Protein AF-Q8HH88-F1 (afdb_monomer_lite)

Secondary structure (DSSP, 8-state):
---SHHHHHHHHHHHHHHHHHHHHHHHHHHHHHHHHH-----S-----HHHHHHHHHHHHHHHHHHHHHHHHHHHHHH-----SEEEEEEEETTEEEEEE--SSSEEEEETTEEEEEEEEEEPBPSSSSSTTT-BSSPPP--TTS-EEEEEEESS--

pLDDT: mean 86.16, std 13.03, range [42.09, 97.81]

Foldseek 3Di:
DDQDPLVVLVVVLVVVVVVVVVVVVVVVVVVVVCVVPDPDDDPDDDDDVPVVVVVVVVVVVVVVVSVVSVVVSVVVVVPDDDFPFEKEWEDDVQWIKIKGQDPDDDWDDDPPDTGDIDIDIWHDDCPDPPHRPDTPDDDDDDPPGGYHYHYDYDPDD

Sequence (157 aa):
DSCSFTMMELSLFHDYMLSILMGIVVMITYILSYIIFNKNFYKNLSESTKIEIIWSVVPVFILIMLVMPSMKVLYLMEDIKTPSLNFKIVAHQWYWSYIVPFFKSYFYKTNSKEYFFHEFDSIMENEKMPRLLNCDKSLIIPYKTNSRLLLFSTDVI

Organism: Sarcoptes scabiei (NCBI:txid52283)

InterPro domains:
  IPR002429 Cytochrome c oxidase subunit II-like C-terminal [PF00116] (87-157)
  IPR002429 Cytochrome c oxidase subunit II-like C-terminal [PS50857] (82-157)
  IPR008972 Cupredoxin [G3DSA:2.60.40.420] (81-157)
  IPR008972 Cupredoxin [SSF49503] (83-157)
  IPR011759 Cytochrome C oxidase subunit II, transmembrane domain [PF02790] (1-73)
  IPR011759 Cytochrome C oxidase subunit II, transmembrane domain [PS50999] (1-81)
  IPR036257 Cytochrome C oxidase subunit II, transmembrane domain superfamily [G3DSA:1.10.287.90] (1-80)
  IPR036257 Cytochrome C oxidase subunit II, transmembrane domain superfamily [SSF81464] (1-80)
  IPR045187 Cytochrome c/quinol oxidase subunit II [PTHR22888] (6-157)

Structure (mmCIF, N/CA/C/O backbone):
data_AF-Q8HH88-F1
#
_entry.id   AF-Q8HH88-F1
#
loop_
_atom_site.group_PDB
_atom_site.id
_atom_site.type_symbol
_atom_site.label_atom_id
_atom_site.label_alt_id
_atom_site.label_comp_id
_atom_site.label_asym_id
_atom_site.label_entity_id
_atom_site.label_seq_id
_atom_site.pdbx_PDB_ins_code
_atom_site.Cartn_x
_atom_site.Cartn_y
_atom_site.Cartn_z
_atom_site.occupancy
_atom_site.B_iso_or_equiv
_atom_site.auth_seq_id
_atom_site.auth_comp_id
_atom_site.auth_asym_id
_atom_site.auth_atom_id
_atom_site.pdbx_PDB_model_num
ATOM 1 N N . ASP A 1 1 ? -0.478 -13.628 -4.327 1.00 83.56 1 ASP A N 1
ATOM 2 C CA . ASP A 1 1 ? 0.952 -13.693 -3.966 1.00 83.56 1 ASP A CA 1
ATOM 3 C C . ASP A 1 1 ? 1.670 -12.411 -4.326 1.00 83.56 1 ASP A C 1
ATOM 5 O O . ASP A 1 1 ? 1.351 -11.789 -5.334 1.00 83.56 1 ASP A O 1
ATOM 9 N N . SER A 1 2 ? 2.611 -11.991 -3.484 1.00 89.00 2 SER A N 1
ATOM 10 C CA . SER A 1 2 ? 3.428 -10.801 -3.718 1.00 89.00 2 SER A CA 1
ATOM 11 C C . SER A 1 2 ? 4.555 -11.103 -4.710 1.00 89.00 2 SER A C 1
ATOM 13 O O . SER A 1 2 ? 5.410 -11.943 -4.437 1.00 89.00 2 SER A O 1
ATOM 15 N N . CYS A 1 3 ? 4.600 -10.385 -5.835 1.00 89.75 3 CYS A N 1
ATOM 16 C CA . CYS A 1 3 ? 5.669 -10.518 -6.839 1.00 89.75 3 CYS A CA 1
ATOM 17 C C . CYS A 1 3 ? 6.810 -9.494 -6.677 1.00 89.75 3 CYS A C 1
ATOM 19 O O . CYS A 1 3 ? 7.806 -9.568 -7.395 1.00 89.75 3 CYS A O 1
ATOM 21 N N . SER A 1 4 ? 6.690 -8.544 -5.745 1.00 90.69 4 SER A N 1
ATOM 22 C CA . SER A 1 4 ? 7.710 -7.537 -5.434 1.00 90.69 4 SER A CA 1
ATOM 23 C C . SER A 1 4 ? 7.898 -7.390 -3.922 1.00 90.69 4 SER A C 1
ATOM 25 O O . SER A 1 4 ? 6.994 -7.684 -3.140 1.00 90.69 4 SER A O 1
ATOM 27 N N . PHE A 1 5 ? 9.073 -6.903 -3.508 1.00 90.31 5 PHE A N 1
ATOM 28 C CA . PHE A 1 5 ? 9.377 -6.643 -2.096 1.00 90.31 5 PHE A CA 1
ATOM 29 C C . PHE A 1 5 ? 8.417 -5.614 -1.476 1.00 90.31 5 PHE A C 1
ATOM 31 O O . PHE A 1 5 ? 7.918 -5.816 -0.375 1.00 90.31 5 PHE A O 1
ATOM 38 N N . THR A 1 6 ? 8.099 -4.543 -2.206 1.00 91.69 6 THR A N 1
ATOM 39 C CA . THR A 1 6 ? 7.154 -3.516 -1.744 1.00 91.69 6 THR A CA 1
ATOM 40 C C . THR A 1 6 ? 5.740 -4.069 -1.572 1.00 91.69 6 THR A C 1
ATOM 42 O O . THR A 1 6 ? 5.075 -3.731 -0.599 1.00 91.69 6 THR A O 1
ATOM 45 N N . MET A 1 7 ? 5.292 -4.968 -2.460 1.00 93.75 7 MET A N 1
ATOM 46 C CA . MET A 1 7 ? 3.994 -5.637 -2.322 1.00 93.75 7 MET A CA 1
ATOM 47 C C . MET A 1 7 ? 3.958 -6.576 -1.110 1.00 93.75 7 MET A C 1
ATOM 49 O O . MET A 1 7 ? 2.926 -6.698 -0.456 1.00 93.75 7 MET A O 1
ATOM 53 N N . MET A 1 8 ? 5.080 -7.223 -0.787 1.00 94.06 8 MET A N 1
ATOM 54 C CA . MET A 1 8 ? 5.186 -8.056 0.411 1.00 94.06 8 MET A CA 1
ATOM 55 C C . MET A 1 8 ? 5.016 -7.213 1.686 1.00 94.06 8 MET A C 1
ATOM 57 O O . MET A 1 8 ? 4.149 -7.526 2.499 1.00 94.06 8 MET A O 1
ATOM 61 N N . GLU A 1 9 ? 5.758 -6.109 1.837 1.00 94.25 9 GLU A N 1
ATOM 62 C CA . GLU A 1 9 ? 5.604 -5.209 2.997 1.00 94.25 9 GLU A CA 1
ATOM 63 C C . GLU A 1 9 ? 4.192 -4.603 3.072 1.00 94.25 9 GLU A C 1
ATOM 65 O O . GLU A 1 9 ? 3.627 -4.500 4.160 1.00 94.25 9 GLU A O 1
ATOM 70 N N . LEU A 1 10 ? 3.582 -4.273 1.927 1.00 95.06 10 LEU A N 1
ATOM 71 C CA . LEU A 1 10 ? 2.181 -3.846 1.857 1.00 95.06 10 LEU A CA 1
ATOM 72 C C . LEU A 1 10 ? 1.209 -4.904 2.379 1.00 95.06 10 LEU A C 1
ATOM 74 O O . LEU A 1 10 ? 0.305 -4.564 3.135 1.00 95.06 10 LEU A O 1
ATOM 78 N N . SER A 1 11 ? 1.372 -6.167 1.974 1.00 95.62 11 SER A N 1
ATOM 79 C CA . SER A 1 11 ? 0.496 -7.251 2.435 1.00 95.62 11 SER A CA 1
ATOM 80 C C . SER A 1 11 ? 0.617 -7.481 3.943 1.00 95.62 11 SER A C 1
ATOM 82 O O . SER A 1 11 ? -0.395 -7.595 4.625 1.00 95.62 11 SER A O 1
ATOM 84 N N . LEU A 1 12 ? 1.836 -7.417 4.490 1.00 95.06 12 LEU A N 1
ATOM 85 C CA . LEU A 1 12 ? 2.065 -7.512 5.934 1.00 95.06 12 LEU A CA 1
ATOM 86 C C . LEU A 1 12 ? 1.444 -6.332 6.690 1.00 95.06 12 LEU A C 1
ATOM 88 O O . LEU A 1 12 ? 0.834 -6.517 7.743 1.00 95.06 12 LEU A O 1
ATOM 92 N N . PHE A 1 13 ? 1.571 -5.117 6.151 1.00 96.00 13 PHE A N 1
ATOM 93 C CA . PHE A 1 13 ? 0.924 -3.936 6.715 1.00 96.00 13 PHE A CA 1
ATOM 94 C C . PHE A 1 13 ? -0.602 -4.052 6.672 1.00 96.00 13 PHE A C 1
ATOM 96 O O . PHE A 1 13 ? -1.263 -3.754 7.665 1.00 96.00 13 PHE A O 1
ATOM 103 N N . HIS A 1 14 ? -1.163 -4.527 5.560 1.00 95.88 14 HIS A N 1
ATOM 104 C CA . HIS A 1 14 ? -2.594 -4.775 5.432 1.00 95.88 14 HIS A CA 1
ATOM 105 C C . HIS A 1 14 ? -3.092 -5.755 6.502 1.00 95.88 14 HIS A C 1
ATOM 107 O O . HIS A 1 14 ? -4.057 -5.450 7.201 1.00 95.88 14 HIS A O 1
ATOM 113 N N . ASP A 1 15 ? -2.413 -6.887 6.686 1.00 96.38 15 ASP A N 1
ATOM 114 C CA . ASP A 1 15 ? -2.813 -7.892 7.675 1.00 96.38 15 ASP A CA 1
ATOM 115 C C . ASP A 1 15 ? -2.711 -7.351 9.110 1.00 96.38 15 ASP A C 1
ATOM 117 O O . ASP A 1 15 ? -3.598 -7.589 9.936 1.00 96.38 15 ASP A O 1
ATOM 121 N N . TYR A 1 16 ? -1.687 -6.540 9.398 1.00 96.06 16 TYR A N 1
ATOM 122 C CA . TYR A 1 16 ? -1.564 -5.822 10.667 1.00 96.06 16 TYR A CA 1
ATOM 123 C C . TYR A 1 16 ? -2.748 -4.870 10.907 1.00 96.06 16 TYR A C 1
ATOM 125 O O . TYR A 1 16 ? -3.406 -4.956 11.948 1.00 96.06 16 TYR A O 1
ATOM 133 N N . MET A 1 17 ? -3.073 -4.012 9.935 1.00 96.88 17 MET A N 1
ATOM 134 C CA . MET A 1 17 ? -4.218 -3.095 10.006 1.00 96.88 17 MET A CA 1
ATOM 135 C C . MET A 1 17 ? -5.535 -3.852 10.207 1.00 96.88 17 MET A C 1
ATOM 137 O O . MET A 1 17 ? -6.350 -3.475 11.052 1.00 96.88 17 MET A O 1
ATOM 141 N N . LEU A 1 18 ? -5.729 -4.941 9.458 1.00 97.19 18 LEU A N 1
ATOM 142 C CA . LEU A 1 18 ? -6.926 -5.770 9.531 1.00 97.19 18 LEU A CA 1
ATOM 143 C C . LEU A 1 18 ? -7.074 -6.416 10.912 1.00 97.19 18 LEU A C 1
ATOM 145 O O . LEU A 1 18 ? -8.178 -6.440 11.450 1.00 97.19 18 LEU A O 1
ATOM 149 N N . SER A 1 19 ? -5.981 -6.887 11.520 1.00 96.31 19 SER A N 1
ATOM 150 C CA . SER A 1 19 ? -6.015 -7.476 12.865 1.00 96.31 19 SER A CA 1
ATOM 151 C C . SER A 1 19 ? -6.513 -6.486 13.928 1.00 96.31 19 SER A C 1
ATOM 153 O O . SER A 1 19 ? -7.346 -6.836 14.767 1.00 96.31 19 SER A O 1
ATOM 155 N N . ILE A 1 20 ? -6.081 -5.223 13.845 1.00 96.38 20 ILE A N 1
ATOM 156 C CA . ILE A 1 20 ? -6.497 -4.154 14.760 1.00 96.38 20 ILE A CA 1
ATOM 157 C C . ILE A 1 20 ? -7.954 -3.772 14.508 1.00 96.38 20 ILE A C 1
ATOM 159 O O . ILE A 1 20 ? -8.735 -3.678 15.456 1.00 96.38 20 ILE A O 1
ATOM 163 N N . LEU A 1 21 ? -8.345 -3.609 13.239 1.00 96.50 21 LEU A N 1
ATOM 164 C CA . LEU A 1 21 ? -9.732 -3.328 12.860 1.00 96.50 21 LEU A CA 1
ATOM 165 C C . LEU A 1 21 ? -10.681 -4.424 13.347 1.00 96.50 21 LEU A C 1
ATOM 167 O O . LEU A 1 21 ? -11.713 -4.115 13.942 1.00 96.50 21 LEU A O 1
ATOM 171 N N . MET A 1 22 ? -10.317 -5.695 13.171 1.00 97.50 22 MET A N 1
ATOM 172 C CA . MET A 1 22 ? -11.105 -6.816 13.683 1.00 97.50 22 MET A CA 1
ATOM 173 C C . MET A 1 22 ? -11.226 -6.771 15.208 1.00 97.50 22 MET A C 1
ATOM 175 O O . MET A 1 22 ? -12.320 -6.983 15.726 1.00 97.50 22 MET A O 1
ATOM 179 N N . GLY A 1 23 ? -10.160 -6.418 15.933 1.00 95.75 23 GLY A N 1
ATOM 180 C CA . GLY A 1 23 ? -10.219 -6.213 17.384 1.00 95.75 23 GLY A CA 1
ATOM 181 C C . GLY A 1 23 ? -11.228 -5.135 17.799 1.00 95.75 23 GLY A C 1
ATOM 182 O O . GLY A 1 23 ? -12.032 -5.357 18.707 1.00 95.75 23 GLY A O 1
ATOM 183 N N . ILE A 1 24 ? -11.247 -3.998 17.095 1.00 96.50 24 ILE A N 1
ATOM 184 C CA . ILE A 1 24 ? -12.202 -2.905 17.344 1.00 96.50 24 ILE A CA 1
ATOM 185 C C . ILE A 1 24 ? -13.638 -3.360 17.050 1.00 96.50 24 ILE A C 1
ATOM 187 O O . ILE A 1 24 ? -14.533 -3.139 17.865 1.00 96.50 24 ILE A O 1
ATOM 191 N N . VAL A 1 25 ? -13.868 -4.032 15.919 1.00 97.50 25 VAL A N 1
ATOM 192 C CA . VAL A 1 25 ? -15.198 -4.542 15.545 1.00 97.50 25 VAL A CA 1
ATOM 193 C C . VAL A 1 25 ? -15.704 -5.554 16.576 1.00 97.50 25 VAL A C 1
ATOM 195 O O . VAL A 1 25 ? -16.854 -5.462 17.010 1.00 97.50 25 VAL A O 1
ATOM 198 N N . VAL A 1 26 ? -14.858 -6.478 17.037 1.00 97.81 26 VAL A N 1
ATOM 199 C CA . VAL A 1 26 ? -15.220 -7.444 18.089 1.00 97.81 26 VAL A CA 1
ATOM 200 C C . VAL A 1 26 ? -15.551 -6.734 19.408 1.00 97.81 26 VAL A C 1
ATOM 202 O O . VAL A 1 26 ? -16.545 -7.069 20.048 1.00 97.81 26 VAL A O 1
ATOM 205 N N . MET A 1 27 ? -14.791 -5.707 19.801 1.00 95.81 27 MET A N 1
ATOM 206 C CA . MET A 1 27 ? -15.078 -4.926 21.012 1.00 95.81 27 MET A CA 1
ATOM 207 C C . MET A 1 27 ? -16.436 -4.211 20.927 1.00 95.81 27 MET A C 1
ATOM 209 O O . MET A 1 27 ? -17.238 -4.288 21.858 1.00 95.81 27 MET A O 1
ATOM 213 N N . ILE A 1 28 ? -16.712 -3.532 19.809 1.00 97.19 28 ILE A N 1
ATOM 214 C CA . ILE A 1 28 ? -17.966 -2.793 19.606 1.00 97.19 28 ILE A CA 1
ATOM 215 C C . ILE A 1 28 ? -19.153 -3.755 19.571 1.00 97.19 28 ILE A C 1
ATOM 217 O O . ILE A 1 28 ? -20.153 -3.528 20.251 1.00 97.19 28 ILE A O 1
ATOM 221 N N . THR A 1 29 ? -19.042 -4.849 18.815 1.00 96.81 29 THR A N 1
ATOM 222 C CA . THR A 1 29 ? -20.104 -5.864 18.739 1.00 96.81 29 THR A CA 1
ATOM 223 C C . THR A 1 29 ? -20.372 -6.500 20.101 1.00 96.81 29 THR A C 1
ATOM 225 O O . THR A 1 29 ? -21.535 -6.677 20.464 1.00 96.81 29 THR A O 1
ATOM 228 N N . TYR A 1 30 ? -19.334 -6.748 20.907 1.00 96.50 30 TYR A N 1
ATOM 229 C CA . TYR A 1 30 ? -19.489 -7.212 22.282 1.00 96.50 30 TYR A CA 1
ATOM 230 C C . TYR A 1 30 ? -20.263 -6.205 23.147 1.00 96.50 30 TYR A C 1
ATOM 232 O O . TYR A 1 30 ? -21.261 -6.586 23.760 1.00 96.50 30 TYR A O 1
ATOM 240 N N . ILE A 1 31 ? -19.884 -4.920 23.149 1.00 94.56 31 ILE A N 1
ATOM 241 C CA . ILE A 1 31 ? -20.571 -3.877 23.936 1.00 94.56 31 ILE A CA 1
ATOM 242 C C . ILE A 1 31 ? -22.038 -3.741 23.514 1.00 94.56 31 ILE A C 1
ATOM 244 O O . ILE A 1 31 ? -22.922 -3.698 24.369 1.00 94.56 31 ILE A O 1
ATOM 248 N N . LEU A 1 32 ? -22.313 -3.716 22.208 1.00 94.69 32 LEU A N 1
ATOM 249 C CA . LEU A 1 32 ? -23.679 -3.633 21.691 1.00 94.69 32 LEU A CA 1
ATOM 250 C C . LEU A 1 32 ? -24.507 -4.856 22.093 1.00 94.69 32 LEU A C 1
ATOM 252 O O . LEU A 1 32 ? -25.634 -4.698 22.561 1.00 94.69 32 LEU A O 1
ATOM 256 N N . SER A 1 33 ? -23.945 -6.064 21.979 1.00 94.69 33 SER A N 1
ATOM 257 C CA . SER A 1 33 ? -24.634 -7.284 22.411 1.00 94.69 33 SER A CA 1
ATOM 258 C C . SER A 1 33 ? -24.941 -7.251 23.911 1.00 94.69 33 SER A C 1
ATOM 260 O O . SER A 1 33 ? -26.062 -7.555 24.316 1.00 94.69 33 SER A O 1
ATOM 262 N N . TYR A 1 34 ? -23.996 -6.783 24.732 1.00 93.50 34 TYR A N 1
ATOM 263 C CA . TYR A 1 34 ? -24.183 -6.639 26.170 1.00 93.50 34 TYR A CA 1
ATOM 264 C C . TYR A 1 34 ? -25.323 -5.671 26.501 1.00 93.50 34 TYR A C 1
ATOM 266 O O . TYR A 1 34 ? -26.171 -6.004 27.323 1.00 93.50 34 TYR A O 1
ATOM 274 N N . ILE A 1 35 ? -25.397 -4.511 25.837 1.00 90.69 35 ILE A N 1
ATOM 275 C CA . ILE A 1 35 ? -26.479 -3.536 26.055 1.00 90.69 35 ILE A CA 1
ATOM 276 C C . ILE A 1 35 ? -27.846 -4.130 25.683 1.00 90.69 35 ILE A C 1
ATOM 278 O O . ILE A 1 35 ? -28.805 -3.930 26.422 1.00 90.69 35 ILE A O 1
ATOM 282 N N . ILE A 1 36 ? -27.940 -4.885 24.584 1.00 92.00 36 ILE A N 1
ATOM 283 C CA . ILE A 1 36 ? -29.204 -5.487 24.124 1.00 92.00 36 ILE A CA 1
ATOM 284 C C . ILE A 1 36 ? -29.695 -6.584 25.081 1.00 92.00 36 ILE A C 1
ATOM 286 O O . ILE A 1 36 ? -30.893 -6.677 25.349 1.00 92.00 36 ILE A O 1
ATOM 290 N N . PHE A 1 37 ? -28.795 -7.427 25.597 1.00 92.62 37 PHE A N 1
ATOM 291 C CA . PHE A 1 37 ? -29.173 -8.536 26.482 1.00 92.62 37 PHE A CA 1
ATOM 292 C C . PHE A 1 37 ? -29.332 -8.132 27.953 1.00 92.62 37 PHE A C 1
ATOM 294 O O . PHE A 1 37 ? -29.915 -8.890 28.736 1.00 92.62 37 PHE A O 1
ATOM 301 N N . ASN A 1 38 ? -28.829 -6.962 28.353 1.00 89.38 38 ASN A N 1
ATOM 302 C CA . ASN A 1 38 ? -28.908 -6.516 29.735 1.00 89.38 38 ASN A CA 1
ATOM 303 C C . ASN A 1 38 ? -30.329 -6.041 30.082 1.00 89.38 38 ASN A C 1
ATOM 305 O O . ASN A 1 38 ? -30.888 -5.156 29.445 1.00 89.38 38 ASN A O 1
ATOM 309 N N . LYS A 1 39 ? -30.914 -6.629 31.130 1.00 86.75 39 LYS A N 1
ATOM 310 C CA . LYS A 1 39 ? -32.278 -6.312 31.594 1.00 86.75 39 LYS A CA 1
ATOM 311 C C . LYS A 1 39 ? -32.323 -5.163 32.607 1.00 86.75 39 LYS A C 1
ATOM 313 O O . LYS A 1 39 ? -33.408 -4.701 32.953 1.00 86.75 39 LYS A O 1
ATOM 318 N N . ASN A 1 40 ? -31.170 -4.736 33.120 1.00 85.62 40 ASN A N 1
ATOM 319 C CA . ASN A 1 40 ? -31.089 -3.727 34.171 1.00 85.62 40 ASN A CA 1
ATOM 320 C C . ASN A 1 40 ? -31.180 -2.313 33.583 1.00 85.62 40 ASN A C 1
ATOM 322 O O . ASN A 1 40 ? -30.412 -1.960 32.691 1.00 85.62 40 ASN A O 1
ATOM 326 N N . PHE A 1 41 ? -32.066 -1.480 34.135 1.00 77.44 41 PHE A N 1
ATOM 327 C CA . PHE A 1 41 ? -32.223 -0.083 33.726 1.00 77.44 41 PHE A CA 1
ATOM 328 C C . PHE A 1 41 ? -31.544 0.863 34.722 1.00 77.44 41 PHE A C 1
ATOM 330 O O . PHE A 1 41 ? -31.857 0.852 35.913 1.00 77.44 41 PHE A O 1
ATOM 337 N N . TYR A 1 42 ? -30.651 1.722 34.227 1.00 78.06 42 TYR A N 1
ATOM 338 C CA . TYR A 1 42 ? -30.088 2.837 34.992 1.00 78.06 42 TYR A CA 1
ATOM 339 C C . TYR A 1 42 ? -30.877 4.117 34.690 1.00 78.06 42 TYR A C 1
ATOM 341 O O . TYR A 1 42 ? -30.852 4.614 33.569 1.00 78.06 42 TYR A O 1
ATOM 349 N N . LYS A 1 43 ? -31.601 4.644 35.688 1.00 72.00 43 LYS A N 1
ATOM 350 C CA . LYS A 1 43 ? -32.514 5.796 35.529 1.00 72.00 43 LYS A CA 1
ATOM 351 C C . LYS A 1 43 ? -31.822 7.162 35.638 1.00 72.00 43 LYS A C 1
ATOM 353 O O . LYS A 1 43 ? -32.254 8.109 34.994 1.00 72.00 43 LYS A O 1
ATOM 358 N N . ASN A 1 44 ? -30.749 7.256 36.424 1.00 79.56 44 ASN A N 1
ATOM 359 C CA . ASN A 1 44 ? -29.974 8.486 36.598 1.00 79.56 44 ASN A CA 1
ATOM 360 C C . ASN A 1 44 ? -28.608 8.311 35.935 1.00 79.56 44 ASN A C 1
ATOM 362 O O . ASN A 1 44 ? -27.649 7.894 36.581 1.00 79.56 44 ASN A O 1
ATOM 366 N N . LEU A 1 45 ? -28.545 8.584 34.635 1.00 77.19 45 LEU A N 1
ATOM 367 C CA . LEU A 1 45 ? -27.292 8.616 33.890 1.00 77.19 45 LEU A CA 1
ATOM 368 C C . LEU A 1 45 ? -26.763 10.051 33.951 1.00 77.19 45 LEU A C 1
ATOM 370 O O . LEU A 1 45 ? -27.260 10.934 33.260 1.00 77.19 45 LEU A O 1
ATOM 374 N N . SER A 1 46 ? -25.826 10.303 34.860 1.00 75.06 46 SER A N 1
ATOM 375 C CA . SER A 1 46 ? -25.091 11.567 34.901 1.00 75.06 46 SER A CA 1
ATOM 376 C C . SER A 1 46 ? -23.929 11.515 33.916 1.00 75.06 46 SER A C 1
ATOM 378 O O . SER A 1 46 ? -23.288 10.470 33.788 1.00 75.06 46 SER A O 1
ATOM 380 N N . GLU A 1 47 ? -23.624 12.640 33.272 1.00 83.44 47 GLU A N 1
ATOM 381 C CA . GLU A 1 47 ? -22.418 12.789 32.456 1.00 83.44 47 GLU A CA 1
ATOM 382 C C . GLU A 1 47 ? -21.177 12.377 33.253 1.00 83.44 47 GLU A C 1
ATOM 384 O O . GLU A 1 47 ? -21.004 12.734 34.424 1.00 83.44 47 GLU A O 1
ATOM 389 N N . SER A 1 48 ? -20.309 11.591 32.620 1.00 87.50 48 SER A N 1
ATOM 390 C CA . SER A 1 48 ? -19.081 11.111 33.239 1.00 87.50 48 SER A CA 1
ATOM 391 C C . SER A 1 48 ? -17.887 11.460 32.362 1.00 87.50 48 SER A C 1
ATOM 393 O O . SER A 1 48 ? -17.492 10.686 31.489 1.00 87.50 48 SER A O 1
ATOM 395 N N . THR A 1 49 ? -17.254 12.590 32.667 1.00 92.38 49 THR A N 1
ATOM 396 C CA . THR A 1 49 ? -16.025 13.061 32.001 1.00 92.38 49 THR A CA 1
ATOM 397 C C . THR A 1 49 ? -14.919 12.001 31.984 1.00 92.38 49 THR A C 1
ATOM 399 O O . THR A 1 49 ? -14.139 11.908 31.042 1.00 92.38 49 THR A O 1
ATOM 402 N N . LYS A 1 50 ? -14.875 11.127 32.999 1.00 91.31 50 LYS A N 1
ATOM 403 C CA . LYS A 1 50 ? -13.924 10.007 33.068 1.00 91.31 50 LYS A CA 1
ATOM 404 C C 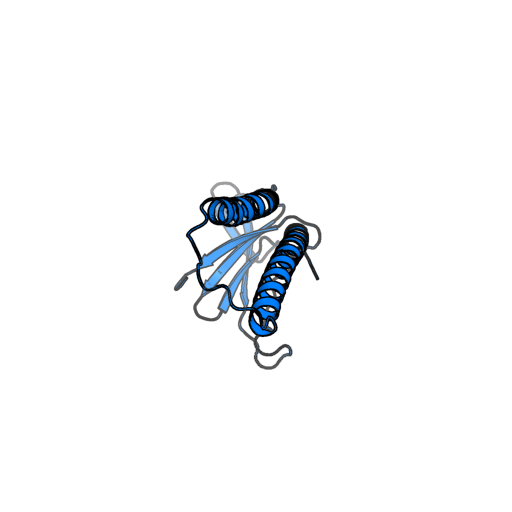. LYS A 1 50 ? -14.062 9.022 31.897 1.00 91.31 50 LYS A C 1
ATOM 406 O O . LYS A 1 50 ? -13.042 8.584 31.377 1.00 91.31 50 LYS A O 1
ATOM 411 N N . ILE A 1 51 ? -15.285 8.672 31.480 1.00 92.06 51 ILE A N 1
ATOM 412 C CA . ILE A 1 51 ? -15.510 7.746 30.349 1.00 92.06 51 ILE A CA 1
ATOM 413 C C . ILE A 1 51 ? -15.144 8.430 29.033 1.00 92.06 51 ILE A C 1
ATOM 415 O O . ILE A 1 51 ? -14.533 7.805 28.168 1.00 92.06 51 ILE A O 1
ATOM 419 N N . GLU A 1 52 ? -15.436 9.725 28.923 1.00 94.38 52 GLU A N 1
ATOM 420 C CA . GLU A 1 52 ? -15.115 10.500 27.728 1.00 94.38 52 GLU A CA 1
ATOM 421 C C . GLU A 1 52 ? -13.609 10.609 27.487 1.00 94.38 52 GLU A C 1
ATOM 423 O O . GLU A 1 52 ? -13.127 10.496 26.358 1.00 94.38 52 GLU A O 1
ATOM 428 N N . ILE A 1 53 ? -12.833 10.768 28.559 1.00 95.62 53 ILE A N 1
ATOM 429 C CA . ILE A 1 53 ? -11.371 10.756 28.475 1.00 95.62 53 ILE A CA 1
ATOM 430 C C . ILE A 1 53 ? -10.873 9.376 28.016 1.00 95.62 53 ILE A C 1
ATOM 432 O O . ILE A 1 53 ? -10.002 9.288 27.154 1.00 95.62 53 ILE A O 1
ATOM 436 N N . ILE A 1 54 ? -11.445 8.282 28.527 1.00 94.56 54 ILE A N 1
ATOM 437 C CA . ILE A 1 54 ? -11.023 6.924 28.147 1.00 94.56 54 ILE A CA 1
ATOM 438 C C . ILE A 1 54 ? -11.298 6.658 26.662 1.00 94.56 54 ILE A C 1
ATOM 440 O O . ILE A 1 54 ? -10.388 6.249 25.939 1.00 94.56 54 ILE A O 1
ATOM 444 N N . TRP A 1 55 ? -12.519 6.915 26.180 1.00 93.25 55 TRP A N 1
ATOM 445 C CA . TRP A 1 55 ? -12.869 6.625 24.786 1.00 93.25 55 TRP A CA 1
ATOM 446 C C . TRP A 1 55 ? -12.239 7.584 23.772 1.00 93.25 55 TRP A C 1
ATOM 448 O O . TRP A 1 55 ? -12.360 7.346 22.578 1.00 93.25 55 TRP A O 1
ATOM 458 N N . SER A 1 56 ? -11.591 8.666 24.214 1.00 95.25 56 SER A N 1
ATOM 459 C CA . SER A 1 56 ? -10.902 9.620 23.336 1.00 95.25 56 SER A CA 1
ATOM 460 C C . SER A 1 56 ? -9.410 9.317 23.271 1.00 95.25 56 SER A C 1
ATOM 462 O O . SER A 1 56 ? -8.831 9.311 22.187 1.00 95.25 56 SER A O 1
ATOM 464 N N . VAL A 1 57 ? -8.795 8.963 24.402 1.00 96.94 57 VAL A N 1
ATOM 465 C CA . VAL A 1 57 ? -7.374 8.594 24.462 1.00 96.94 57 VAL A CA 1
ATOM 466 C C . VAL A 1 57 ? -7.110 7.238 23.801 1.00 96.94 57 VAL A C 1
ATOM 468 O O . VAL A 1 57 ? -6.114 7.094 23.092 1.00 96.94 57 VAL A O 1
ATOM 471 N N . VAL A 1 58 ? -7.994 6.248 23.983 1.00 95.06 58 VAL A N 1
ATOM 472 C CA . VAL A 1 58 ? -7.799 4.902 23.412 1.00 95.06 58 VAL A CA 1
ATOM 473 C C . VAL A 1 58 ? -7.704 4.929 21.874 1.00 95.06 58 VAL A C 1
ATOM 475 O O . VAL A 1 58 ? -6.716 4.411 21.349 1.00 95.06 58 VAL A O 1
ATOM 478 N N . PRO A 1 59 ? -8.628 5.562 21.120 1.00 95.19 59 PRO A N 1
ATOM 479 C CA . PRO A 1 59 ? -8.506 5.672 19.665 1.00 95.19 59 PRO A CA 1
ATOM 480 C C . PRO A 1 59 ? -7.263 6.435 19.208 1.00 95.19 59 PRO A C 1
ATOM 482 O O . PRO A 1 59 ? -6.639 6.037 18.228 1.00 95.19 59 PRO A O 1
ATOM 485 N N . VAL A 1 60 ? -6.868 7.494 19.923 1.00 96.94 60 VAL A N 1
ATOM 486 C CA . VAL A 1 60 ? -5.646 8.250 19.603 1.00 96.94 60 VAL A CA 1
ATOM 487 C C . VAL A 1 60 ? -4.413 7.352 19.702 1.00 96.94 60 VAL A C 1
ATOM 489 O O . VAL A 1 60 ? -3.576 7.355 18.802 1.00 96.94 60 VAL A O 1
ATOM 492 N N . PHE A 1 61 ? -4.317 6.533 20.751 1.00 95.94 61 PHE A N 1
ATOM 493 C CA . PHE A 1 61 ? -3.207 5.594 20.903 1.00 95.94 61 PHE A CA 1
ATOM 494 C C . PHE A 1 61 ? -3.188 4.529 19.797 1.00 95.94 61 PHE A C 1
ATOM 496 O O . PHE A 1 61 ? -2.127 4.237 19.242 1.00 95.94 61 PHE A O 1
ATOM 503 N N . ILE A 1 62 ? -4.357 3.989 19.433 1.00 95.69 62 ILE A N 1
ATOM 504 C CA . ILE A 1 62 ? -4.481 3.041 18.318 1.00 95.69 62 ILE A CA 1
ATOM 505 C C . ILE A 1 62 ? -3.989 3.686 17.017 1.00 95.69 62 ILE A C 1
ATOM 507 O O . ILE A 1 62 ? -3.183 3.085 16.317 1.00 95.69 62 ILE A O 1
ATOM 511 N N . LEU A 1 63 ? -4.396 4.922 16.711 1.00 95.56 63 LEU A N 1
ATOM 512 C CA . LEU A 1 63 ? -3.956 5.625 15.501 1.00 95.56 63 LEU A CA 1
ATOM 513 C C . LEU A 1 63 ? -2.434 5.799 15.444 1.00 95.56 63 LEU A C 1
ATOM 515 O O . LEU A 1 63 ? -1.840 5.562 14.394 1.00 95.56 63 LEU A O 1
ATOM 519 N N . ILE A 1 64 ? -1.785 6.143 16.560 1.00 95.25 64 ILE A N 1
ATOM 520 C CA . ILE A 1 64 ? -0.318 6.266 16.616 1.00 95.25 64 ILE A CA 1
ATOM 521 C C . ILE A 1 64 ? 0.359 4.930 16.267 1.00 95.25 64 ILE A C 1
ATOM 523 O O . ILE A 1 64 ? 1.332 4.913 15.511 1.00 95.25 64 ILE A O 1
ATOM 527 N N . MET A 1 65 ? -0.179 3.810 16.762 1.00 93.50 65 MET A N 1
ATOM 528 C CA . MET A 1 65 ? 0.334 2.472 16.442 1.00 93.50 65 MET A CA 1
ATOM 529 C C . MET A 1 65 ? 0.188 2.115 14.959 1.00 93.50 65 MET A C 1
ATOM 531 O O . MET A 1 65 ? 1.044 1.417 14.425 1.00 93.50 65 MET A O 1
ATOM 535 N N . LEU A 1 66 ? -0.845 2.621 14.278 1.00 96.00 66 LEU A N 1
ATOM 536 C CA . LEU A 1 66 ? -1.051 2.399 12.841 1.00 96.00 66 LEU A CA 1
ATOM 537 C C . LEU A 1 66 ? -0.138 3.268 11.970 1.00 96.00 66 LEU A C 1
ATOM 539 O O . LEU A 1 66 ? 0.335 2.816 10.927 1.00 96.00 66 LEU A O 1
ATOM 543 N N . VAL A 1 67 ? 0.139 4.499 12.406 1.00 95.81 67 VAL A N 1
ATOM 544 C CA . VAL A 1 67 ? 0.949 5.459 11.641 1.00 95.81 67 VAL A CA 1
ATOM 545 C C . VAL A 1 67 ? 2.410 5.012 11.523 1.00 95.81 67 VAL A C 1
ATOM 547 O O . VAL A 1 67 ? 3.029 5.171 10.474 1.00 95.81 67 VAL A O 1
ATOM 550 N N . MET A 1 68 ? 2.988 4.421 12.568 1.00 91.25 68 MET A N 1
ATOM 551 C CA . MET A 1 68 ? 4.395 3.994 12.541 1.00 91.25 68 MET A CA 1
ATOM 552 C C . MET A 1 68 ? 4.726 3.005 11.400 1.00 91.25 68 MET A C 1
ATOM 554 O O . MET A 1 68 ? 5.626 3.294 10.604 1.00 91.25 68 MET A O 1
ATOM 558 N N . PRO A 1 69 ? 4.026 1.862 11.251 1.00 91.44 69 PRO A N 1
ATOM 559 C CA . PRO A 1 69 ? 4.268 0.952 10.137 1.00 91.44 69 PRO A CA 1
ATOM 560 C C . PRO A 1 69 ? 3.831 1.545 8.791 1.00 91.44 69 PRO A C 1
ATOM 562 O O . PRO A 1 69 ? 4.490 1.268 7.788 1.00 91.44 69 PRO A O 1
ATOM 565 N N . SER A 1 70 ? 2.797 2.399 8.747 1.00 94.38 70 SER A N 1
ATOM 566 C CA . SER A 1 70 ? 2.361 3.021 7.489 1.00 94.38 70 SER A CA 1
ATOM 567 C C . SER A 1 70 ? 3.435 3.942 6.908 1.00 94.38 70 SER A C 1
ATOM 569 O O . SER A 1 70 ? 3.731 3.868 5.717 1.00 94.38 70 SER A O 1
ATOM 571 N N . MET A 1 71 ? 4.072 4.764 7.749 1.00 94.81 71 MET A N 1
ATOM 572 C CA . MET A 1 71 ? 5.154 5.654 7.322 1.00 94.81 71 MET A CA 1
ATOM 573 C C . MET A 1 71 ? 6.378 4.864 6.854 1.00 94.81 71 MET A C 1
ATOM 575 O O . MET A 1 71 ? 6.972 5.208 5.835 1.00 94.81 71 MET A O 1
ATOM 579 N N . LYS A 1 72 ? 6.730 3.765 7.538 1.00 92.44 72 LYS A N 1
ATOM 580 C CA . LYS A 1 72 ? 7.821 2.877 7.102 1.00 92.44 72 LYS A CA 1
ATOM 581 C C . LYS A 1 72 ? 7.580 2.357 5.679 1.00 92.44 72 LYS A C 1
ATOM 583 O O . LYS A 1 72 ? 8.488 2.416 4.853 1.00 92.44 72 LYS A O 1
ATOM 588 N N . VAL A 1 73 ? 6.379 1.849 5.391 1.00 93.50 73 VAL A N 1
ATOM 589 C CA . VAL A 1 73 ? 6.041 1.318 4.060 1.00 93.50 73 VAL A CA 1
ATOM 590 C C . VAL A 1 73 ? 6.052 2.422 3.003 1.00 93.50 73 VAL A C 1
ATOM 592 O O . VAL A 1 73 ? 6.576 2.196 1.916 1.00 93.50 73 VAL A O 1
ATOM 595 N N . LEU A 1 74 ? 5.546 3.615 3.331 1.00 93.75 74 LEU A N 1
ATOM 596 C CA . LEU A 1 74 ? 5.558 4.767 2.426 1.00 93.75 74 LEU A CA 1
ATOM 597 C C . LEU A 1 74 ? 6.984 5.114 1.972 1.00 93.75 74 LEU A C 1
ATOM 599 O O . LEU A 1 74 ? 7.250 5.167 0.774 1.00 93.75 74 LEU A O 1
ATOM 603 N N . TYR A 1 75 ? 7.924 5.248 2.910 1.00 92.38 75 TYR A N 1
ATOM 604 C CA . TYR A 1 75 ? 9.318 5.545 2.567 1.00 92.38 75 TYR A CA 1
ATOM 605 C C . TYR A 1 75 ? 9.978 4.430 1.745 1.00 92.38 75 TYR A C 1
ATOM 607 O O . TYR A 1 75 ? 10.730 4.712 0.817 1.00 92.38 75 TYR A O 1
ATOM 615 N N . LEU A 1 76 ? 9.655 3.161 2.018 1.00 90.25 76 LEU A N 1
ATOM 616 C CA . LEU A 1 76 ? 10.161 2.035 1.223 1.00 90.25 76 LEU A CA 1
ATOM 617 C C . LEU A 1 76 ? 9.665 2.048 -0.230 1.00 90.25 76 LEU A C 1
ATOM 619 O O . LEU A 1 76 ? 10.332 1.489 -1.102 1.00 90.25 76 LEU A O 1
ATOM 623 N N . MET A 1 77 ? 8.496 2.636 -0.496 1.00 89.44 77 MET A N 1
ATOM 624 C CA . MET A 1 77 ? 7.982 2.806 -1.857 1.00 89.44 77 MET A CA 1
ATOM 625 C C . MET A 1 77 ? 8.617 3.983 -2.584 1.00 89.44 77 MET A C 1
ATOM 627 O O . MET A 1 77 ? 8.855 3.894 -3.787 1.00 89.44 77 MET A O 1
ATOM 631 N N . GLU A 1 78 ? 8.858 5.076 -1.864 1.00 86.94 78 GLU A N 1
ATOM 632 C CA . GLU A 1 78 ? 9.462 6.286 -2.421 1.00 86.94 78 GLU A CA 1
ATOM 633 C C . GLU A 1 78 ? 10.968 6.141 -2.662 1.00 86.94 78 GLU A C 1
ATOM 635 O O . GLU A 1 78 ? 11.531 6.909 -3.440 1.00 86.94 78 GLU A O 1
ATOM 640 N N . ASP A 1 79 ? 11.626 5.151 -2.054 1.00 78.94 79 ASP A N 1
ATOM 641 C CA . ASP A 1 79 ? 13.048 4.881 -2.262 1.00 78.94 79 ASP A CA 1
ATOM 642 C C . ASP A 1 79 ? 13.345 4.483 -3.723 1.00 78.94 79 ASP A C 1
ATOM 644 O O . ASP A 1 79 ? 13.275 3.319 -4.143 1.00 78.94 79 ASP A O 1
ATOM 648 N N . ILE A 1 80 ? 13.739 5.478 -4.524 1.00 67.88 80 ILE A N 1
ATOM 649 C CA . ILE A 1 80 ? 14.147 5.297 -5.918 1.00 67.88 80 ILE A CA 1
ATOM 650 C C . ILE A 1 80 ? 15.540 4.662 -5.938 1.00 67.88 80 ILE A C 1
ATOM 652 O O . ILE A 1 80 ? 16.570 5.339 -5.994 1.00 67.88 80 ILE A O 1
ATOM 656 N N . LYS A 1 81 ? 15.588 3.329 -5.955 1.00 73.62 81 LYS A N 1
ATOM 657 C CA . LYS A 1 81 ? 16.814 2.597 -6.300 1.00 73.62 81 LYS A CA 1
ATOM 658 C C . LYS A 1 81 ? 17.251 2.978 -7.716 1.00 73.62 81 LYS A C 1
ATOM 660 O O . LYS A 1 81 ? 16.416 3.194 -8.596 1.00 73.62 81 LYS A O 1
ATOM 665 N N . THR A 1 82 ? 18.560 3.017 -7.964 1.00 81.12 82 THR A N 1
ATOM 666 C CA . THR A 1 82 ? 19.096 3.199 -9.318 1.00 81.12 82 THR A CA 1
ATOM 667 C C . THR A 1 82 ? 18.591 2.060 -10.217 1.00 81.12 82 THR A C 1
ATOM 669 O O . THR A 1 82 ? 18.884 0.889 -9.953 1.00 81.12 82 THR A O 1
ATOM 672 N N . PRO A 1 83 ? 17.769 2.348 -11.245 1.00 83.81 83 PRO A N 1
ATOM 673 C CA . PRO A 1 83 ? 17.240 1.300 -12.100 1.00 83.81 83 PRO A CA 1
ATOM 674 C C . PRO A 1 83 ? 18.293 0.867 -13.116 1.00 83.81 83 PRO A C 1
ATOM 676 O O . PRO A 1 83 ? 19.076 1.671 -13.618 1.00 83.81 83 PRO A O 1
ATOM 679 N N . SER A 1 84 ? 18.255 -0.413 -13.454 1.00 84.88 84 SER A N 1
ATOM 680 C CA . SER A 1 84 ? 19.056 -1.003 -14.528 1.00 84.88 84 SER A CA 1
ATOM 681 C C . SER A 1 84 ? 18.458 -0.748 -15.915 1.00 84.88 84 SER A C 1
ATOM 683 O O . SER A 1 84 ? 19.194 -0.602 -16.886 1.00 84.88 84 SER A O 1
ATOM 685 N N . LEU A 1 85 ? 17.127 -0.666 -16.010 1.00 84.88 85 LEU A N 1
ATOM 686 C CA . LEU A 1 85 ? 16.388 -0.500 -17.261 1.00 84.88 85 LEU A CA 1
ATOM 687 C C . LEU A 1 85 ? 15.284 0.538 -17.091 1.00 84.88 85 LEU A C 1
ATOM 689 O O . LEU A 1 85 ? 14.620 0.569 -16.055 1.00 84.88 85 LEU A O 1
ATOM 693 N N . ASN A 1 86 ? 15.073 1.353 -18.123 1.00 87.75 86 ASN A N 1
ATOM 694 C CA . ASN A 1 86 ? 13.989 2.328 -18.179 1.00 87.75 86 ASN A CA 1
ATOM 695 C C . ASN A 1 86 ? 13.038 1.944 -19.314 1.00 87.75 86 ASN A C 1
ATOM 697 O O . ASN A 1 86 ? 13.456 1.913 -20.468 1.00 87.75 86 ASN A O 1
ATOM 701 N N . PHE A 1 87 ? 11.776 1.691 -18.996 1.00 89.12 87 PHE A N 1
ATOM 702 C CA . PHE A 1 87 ? 10.714 1.481 -19.975 1.00 89.12 87 PHE A CA 1
ATOM 703 C C . PHE A 1 87 ? 9.845 2.728 -20.019 1.00 89.12 87 PHE A C 1
ATOM 705 O O . PHE A 1 87 ? 9.532 3.294 -18.969 1.00 89.12 87 PHE A O 1
ATOM 712 N N . LYS A 1 88 ? 9.434 3.145 -21.213 1.00 91.25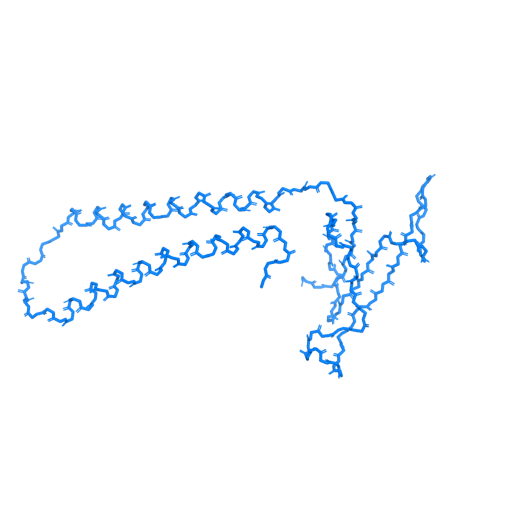 88 LYS A N 1
ATOM 713 C CA . LYS A 1 88 ? 8.436 4.201 -21.366 1.00 91.25 88 LYS A CA 1
ATOM 714 C C . LYS A 1 88 ? 7.124 3.572 -21.820 1.00 91.25 88 LYS A C 1
ATOM 716 O O . LYS A 1 88 ? 7.109 2.743 -22.724 1.00 91.25 88 LYS A O 1
ATOM 721 N N . ILE A 1 89 ? 6.050 3.952 -21.147 1.00 93.44 89 ILE A N 1
ATOM 722 C CA . ILE A 1 89 ? 4.691 3.481 -21.376 1.00 93.44 89 ILE A CA 1
ATOM 723 C C . ILE A 1 89 ? 3.872 4.711 -21.749 1.00 93.44 89 ILE A C 1
ATOM 725 O O . ILE A 1 89 ? 3.856 5.688 -20.997 1.00 93.44 89 ILE A O 1
ATOM 729 N N . VAL A 1 90 ? 3.230 4.671 -22.910 1.00 94.31 90 VAL A N 1
ATOM 730 C CA . VAL A 1 90 ? 2.377 5.748 -23.401 1.00 94.31 90 VAL A CA 1
ATOM 731 C C . VAL A 1 90 ? 0.938 5.242 -23.462 1.00 94.31 90 VAL A C 1
ATOM 733 O O . VAL A 1 90 ? 0.641 4.229 -24.092 1.00 94.31 90 VAL A O 1
ATOM 736 N N . ALA A 1 91 ? 0.048 5.925 -22.749 1.00 94.44 91 ALA A N 1
ATOM 737 C CA . ALA A 1 91 ? -1.377 5.643 -22.751 1.00 94.44 91 ALA A CA 1
ATOM 738 C C . ALA A 1 91 ? -2.065 6.383 -23.905 1.00 94.44 91 ALA A C 1
ATOM 740 O O . ALA A 1 91 ? -1.856 7.589 -24.102 1.00 94.44 91 ALA A O 1
ATOM 741 N N . HIS A 1 92 ? -2.914 5.655 -24.620 1.00 93.38 92 HIS A N 1
ATOM 742 C CA . HIS A 1 92 ? -3.839 6.168 -25.624 1.00 93.38 92 HIS A CA 1
ATOM 743 C C . HIS A 1 92 ? -5.272 5.813 -25.222 1.00 93.38 92 HIS A C 1
ATOM 745 O O . HIS A 1 92 ? -5.502 5.016 -24.306 1.00 93.38 92 HIS A O 1
ATOM 751 N N . GLN A 1 93 ? -6.262 6.363 -25.924 1.00 92.88 93 GLN A N 1
ATOM 752 C CA . GLN A 1 93 ? -7.643 5.949 -25.715 1.00 92.88 93 GLN A CA 1
ATOM 753 C C . GLN A 1 93 ? -7.832 4.459 -26.081 1.00 92.88 93 GLN A C 1
ATOM 755 O O . GLN A 1 93 ? -7.835 4.075 -27.248 1.00 92.88 93 GLN A O 1
ATOM 760 N N . TRP A 1 94 ? -8.009 3.635 -25.040 1.00 91.06 94 TRP A N 1
ATOM 761 C CA . TRP A 1 94 ? -8.262 2.181 -25.056 1.00 91.06 94 TRP A CA 1
ATOM 762 C C . TRP A 1 94 ? -7.098 1.249 -25.430 1.00 91.06 94 TRP A C 1
ATOM 764 O O . TRP A 1 94 ? -7.324 0.049 -25.585 1.00 91.06 94 TRP A O 1
ATOM 774 N N . TYR A 1 95 ? -5.860 1.738 -25.514 1.00 92.62 95 TYR A N 1
ATOM 775 C CA . TYR A 1 95 ? -4.686 0.875 -25.678 1.00 92.62 95 TYR A CA 1
ATOM 776 C C . TYR A 1 95 ? -3.415 1.518 -25.113 1.00 92.62 95 TYR A C 1
ATOM 778 O O . TYR A 1 95 ? -3.383 2.704 -24.779 1.00 92.62 95 TYR A O 1
ATOM 786 N N . TRP A 1 96 ? -2.359 0.715 -25.000 1.00 94.62 96 TRP A N 1
ATOM 787 C CA . TRP A 1 96 ? -1.061 1.143 -24.479 1.00 94.62 96 TRP A CA 1
ATOM 788 C C . TRP A 1 96 ? 0.014 0.923 -25.531 1.00 94.62 96 TRP A C 1
ATOM 790 O O . TRP A 1 96 ? 0.015 -0.113 -26.191 1.00 94.62 96 TRP A O 1
ATOM 800 N N . SER A 1 97 ? 0.951 1.853 -25.654 1.00 92.81 97 SER A N 1
ATOM 801 C CA . SER A 1 97 ? 2.159 1.679 -26.453 1.00 92.81 97 SER A CA 1
ATOM 802 C C . SER A 1 97 ? 3.391 1.645 -25.549 1.00 92.81 97 SER A C 1
ATOM 804 O O . SER A 1 97 ? 3.492 2.336 -24.528 1.00 92.81 97 SER A O 1
ATOM 806 N N . TYR A 1 98 ? 4.324 0.760 -25.884 1.00 92.19 98 TYR A N 1
ATOM 807 C CA . TYR A 1 98 ? 5.499 0.469 -25.072 1.00 92.19 98 TYR A CA 1
ATOM 808 C C . TYR A 1 98 ? 6.769 0.774 -25.849 1.00 92.19 98 TYR A C 1
ATOM 810 O O . TYR A 1 98 ? 6.967 0.266 -26.950 1.00 92.19 98 TYR A O 1
ATOM 818 N N . ILE A 1 99 ? 7.666 1.542 -25.232 1.00 88.00 99 ILE A N 1
ATOM 819 C CA . ILE A 1 99 ? 8.991 1.863 -25.758 1.00 88.00 99 ILE A CA 1
ATOM 820 C C . ILE A 1 99 ? 10.026 1.180 -24.864 1.00 88.00 99 ILE A C 1
ATOM 822 O O . ILE A 1 99 ? 10.230 1.549 -23.699 1.00 88.00 99 ILE A O 1
ATOM 826 N N . VAL A 1 100 ? 10.674 0.159 -25.424 1.00 84.56 100 VAL A N 1
ATOM 827 C CA . VAL A 1 100 ? 11.618 -0.715 -24.719 1.00 84.56 100 VAL A CA 1
ATOM 828 C C . VAL A 1 100 ? 13.053 -0.402 -25.161 1.00 84.56 100 VAL A C 1
ATOM 830 O O . VAL A 1 100 ? 13.301 -0.326 -26.366 1.00 84.56 100 VAL A O 1
ATOM 833 N N . PRO A 1 101 ? 14.027 -0.279 -24.235 1.00 71.38 101 PRO A N 1
ATOM 834 C CA . PRO A 1 101 ? 15.436 0.011 -24.535 1.00 71.38 101 PRO A CA 1
ATOM 835 C C . PRO A 1 101 ? 16.219 -1.200 -25.078 1.00 71.38 101 PRO A C 1
ATOM 837 O O . PRO A 1 101 ? 17.378 -1.406 -24.720 1.00 71.38 101 PRO A O 1
ATOM 840 N N . PHE A 1 102 ? 15.594 -2.044 -25.904 1.00 64.19 102 PHE A N 1
ATOM 841 C CA . PHE A 1 102 ? 16.253 -3.220 -26.474 1.00 64.19 102 PHE A CA 1
ATOM 842 C C . PHE A 1 102 ? 16.946 -2.904 -27.804 1.00 64.19 102 PHE A C 1
ATOM 844 O O . PHE A 1 102 ? 16.500 -2.067 -28.590 1.00 64.19 102 PHE A O 1
ATOM 851 N N . PHE A 1 103 ? 18.058 -3.599 -28.055 1.00 52.69 103 PHE A N 1
ATOM 852 C CA . PHE A 1 103 ? 18.865 -3.444 -29.261 1.00 52.69 103 PHE A CA 1
ATOM 853 C C . PHE A 1 103 ? 18.047 -3.718 -30.533 1.00 52.69 103 PHE A C 1
ATOM 855 O O . PHE A 1 103 ? 17.436 -4.775 -30.662 1.00 52.69 103 PHE A O 1
ATOM 862 N N . LYS A 1 104 ? 18.160 -2.785 -31.491 1.00 47.06 104 LYS A N 1
ATOM 863 C CA . LYS A 1 104 ? 17.606 -2.781 -32.860 1.00 47.06 104 LYS A CA 1
ATOM 864 C C . LYS A 1 104 ? 16.090 -2.587 -32.980 1.00 47.06 104 LYS A C 1
ATOM 866 O O . LYS A 1 104 ? 15.330 -3.544 -33.020 1.00 47.06 104 LYS A O 1
ATOM 871 N N . SER A 1 105 ? 15.675 -1.347 -33.236 1.00 46.03 105 SER A N 1
ATOM 872 C CA . SER A 1 105 ? 14.800 -1.064 -34.398 1.00 46.03 105 SER A CA 1
ATOM 873 C C . SER A 1 105 ? 14.627 0.427 -34.685 1.00 46.03 105 SER A C 1
ATOM 875 O O . SER A 1 105 ? 14.439 0.774 -35.845 1.00 46.03 105 SER A O 1
ATOM 877 N N . TYR A 1 106 ? 14.825 1.315 -33.709 1.00 50.16 106 TYR A N 1
ATOM 878 C CA . TYR A 1 106 ? 14.786 2.764 -33.930 1.00 50.16 106 TYR A CA 1
ATOM 879 C C . TYR A 1 106 ? 15.918 3.476 -33.201 1.00 50.16 106 TYR A C 1
ATOM 881 O O . TYR A 1 106 ? 16.264 3.106 -32.081 1.00 50.16 106 TYR A O 1
ATOM 889 N N . PHE A 1 107 ? 16.496 4.488 -33.851 1.00 47.00 107 PHE A N 1
ATOM 890 C CA . PHE A 1 107 ? 17.615 5.265 -33.331 1.00 47.00 107 PHE A CA 1
ATOM 891 C C . PHE A 1 107 ? 17.277 6.743 -33.252 1.00 47.00 107 PHE A C 1
ATOM 893 O O . PHE A 1 107 ? 16.844 7.326 -34.244 1.00 47.00 107 PHE A O 1
ATOM 900 N N . TYR A 1 108 ? 17.570 7.370 -32.115 1.00 49.31 108 TYR A N 1
ATOM 901 C CA . TYR A 1 108 ? 17.670 8.825 -32.043 1.00 49.31 108 TYR A CA 1
ATOM 902 C C . TYR A 1 108 ? 19.133 9.233 -31.881 1.00 49.31 108 TYR A C 1
ATOM 904 O O . TYR A 1 108 ? 19.834 8.725 -31.000 1.00 49.31 108 TYR A O 1
ATOM 912 N N . LYS A 1 109 ? 19.591 10.158 -32.730 1.00 42.09 109 LYS A N 1
ATOM 913 C CA . LYS A 1 109 ? 20.940 10.725 -32.688 1.00 42.09 109 LYS A CA 1
ATOM 914 C C . LYS A 1 109 ? 20.869 12.101 -32.038 1.00 42.09 109 LYS A C 1
ATOM 916 O O . LYS A 1 109 ? 20.490 13.079 -32.670 1.00 42.09 109 LYS A O 1
ATOM 921 N N . THR A 1 110 ? 21.229 12.179 -30.761 1.00 45.34 110 THR A N 1
ATOM 922 C CA . THR A 1 110 ? 21.682 13.456 -30.180 1.00 45.34 110 THR A CA 1
ATOM 923 C C . THR A 1 110 ? 23.188 13.549 -30.398 1.00 45.34 110 THR A C 1
ATOM 925 O O . THR A 1 110 ? 23.823 12.501 -30.425 1.00 45.34 110 THR A O 1
ATOM 928 N N . ASN A 1 111 ? 23.731 14.763 -30.583 1.00 51.81 111 ASN A N 1
ATOM 929 C CA . ASN A 1 111 ? 25.071 15.161 -31.081 1.00 51.81 111 ASN A CA 1
ATOM 930 C C . ASN A 1 111 ? 26.325 14.279 -30.809 1.00 51.81 111 ASN A C 1
ATOM 932 O O . ASN A 1 111 ? 27.380 14.583 -31.358 1.00 51.81 111 ASN A O 1
ATOM 936 N N . SER A 1 112 ? 26.270 13.197 -30.030 1.00 54.72 112 SER A N 1
ATOM 937 C CA . SER A 1 112 ? 27.338 12.193 -29.916 1.00 54.72 112 SER A CA 1
ATOM 938 C C . SER A 1 112 ? 26.911 10.771 -29.487 1.00 54.72 112 SER A C 1
ATOM 940 O O . SER A 1 112 ? 27.792 9.935 -29.285 1.00 54.72 112 SER A O 1
ATOM 942 N N . LYS A 1 113 ? 25.614 10.444 -29.337 1.00 47.78 113 LYS A N 1
ATOM 943 C CA . LYS A 1 113 ? 25.164 9.106 -28.887 1.00 47.78 113 LYS A CA 1
ATOM 944 C C . LYS A 1 113 ? 23.918 8.619 -29.631 1.00 47.78 113 LYS A C 1
ATOM 946 O O . LYS A 1 113 ? 22.931 9.344 -29.747 1.00 47.78 113 LYS A O 1
ATOM 951 N N . GLU A 1 114 ? 23.988 7.378 -30.109 1.00 55.81 114 GLU A N 1
ATOM 952 C CA . GLU A 1 114 ? 22.897 6.652 -30.761 1.00 55.81 114 GLU A CA 1
ATOM 953 C C . GLU A 1 114 ? 22.226 5.734 -29.733 1.00 55.81 114 GLU A C 1
ATOM 955 O O . GLU A 1 114 ? 22.886 4.911 -29.099 1.00 55.81 114 GLU A O 1
ATOM 960 N N . TYR A 1 115 ? 20.917 5.895 -29.545 1.00 55.69 115 TYR A N 1
ATOM 961 C CA . TYR A 1 115 ? 20.135 5.098 -28.598 1.00 55.69 115 TYR A CA 1
ATOM 962 C C . TYR A 1 115 ? 19.137 4.223 -29.352 1.00 55.69 115 TYR A C 1
ATOM 964 O O . TYR A 1 115 ? 18.399 4.751 -30.177 1.00 55.69 115 TYR A O 1
ATOM 972 N N . PHE A 1 116 ? 19.111 2.919 -29.062 1.00 59.72 116 PHE A N 1
ATOM 973 C CA . PHE A 1 116 ? 18.249 1.935 -29.724 1.00 59.72 116 PHE A CA 1
ATOM 974 C C . PHE A 1 116 ? 16.976 1.671 -28.911 1.00 59.72 116 PHE A C 1
ATOM 976 O O . PHE A 1 116 ? 17.075 1.367 -27.721 1.00 59.72 116 PHE A O 1
ATOM 983 N N . PHE A 1 117 ? 15.808 1.708 -29.556 1.00 67.94 117 PHE A N 1
ATOM 984 C CA . PHE A 1 117 ? 14.529 1.343 -28.936 1.00 67.94 117 PHE A CA 1
ATOM 985 C C . PHE A 1 117 ? 13.618 0.577 -29.902 1.00 67.94 117 PHE A C 1
ATOM 987 O O . PHE A 1 117 ? 13.757 0.708 -31.118 1.00 67.94 117 PHE A O 1
ATOM 994 N N . HIS A 1 118 ? 12.680 -0.194 -29.348 1.00 77.25 118 HIS A N 1
ATOM 995 C CA . HIS A 1 118 ? 11.569 -0.819 -30.070 1.00 77.25 118 HIS A CA 1
ATOM 996 C C . HIS A 1 118 ? 10.247 -0.294 -29.502 1.00 77.25 118 HIS A C 1
ATOM 998 O O . HIS A 1 118 ? 10.045 -0.338 -28.284 1.00 77.25 118 HIS A O 1
ATOM 1004 N N . GLU A 1 119 ? 9.371 0.189 -30.382 1.00 84.38 119 GLU A N 1
ATOM 1005 C CA . GLU A 1 119 ? 8.043 0.709 -30.048 1.00 84.38 119 GLU A CA 1
ATOM 1006 C C . GLU A 1 119 ? 6.960 -0.227 -30.589 1.00 84.38 119 GLU A C 1
ATOM 1008 O O . GLU A 1 119 ? 7.055 -0.705 -31.722 1.00 84.38 119 GLU A O 1
ATOM 1013 N N . PHE A 1 120 ? 5.952 -0.537 -29.773 1.00 87.44 120 PHE A N 1
ATOM 1014 C CA . PHE A 1 120 ? 4.814 -1.345 -30.204 1.00 87.44 120 PHE A CA 1
ATOM 1015 C C . PHE A 1 120 ? 3.537 -1.033 -29.432 1.00 87.44 120 PHE A C 1
ATOM 1017 O O . PHE A 1 120 ? 3.578 -0.779 -28.229 1.00 87.44 120 PHE A O 1
ATOM 1024 N N . ASP A 1 121 ? 2.409 -1.173 -30.126 1.00 90.94 121 ASP A N 1
ATOM 1025 C CA . ASP A 1 121 ? 1.075 -1.073 -29.540 1.00 90.94 121 ASP A CA 1
ATOM 1026 C C . ASP A 1 121 ? 0.610 -2.418 -28.976 1.00 90.94 121 ASP A C 1
ATOM 1028 O O . ASP A 1 121 ? 0.788 -3.473 -29.593 1.00 90.94 121 ASP A O 1
ATOM 1032 N N . SER A 1 122 ? -0.003 -2.359 -27.800 1.00 91.12 122 SER A N 1
ATOM 1033 C CA . SER A 1 122 ? -0.653 -3.458 -27.097 1.00 91.12 122 SER A CA 1
ATOM 1034 C C . SER A 1 122 ? -2.154 -3.200 -27.054 1.00 91.12 122 SER A C 1
ATOM 1036 O O . SER A 1 122 ? -2.636 -2.390 -26.257 1.00 91.12 122 SER A O 1
ATOM 1038 N N . ILE A 1 123 ? -2.885 -3.924 -27.896 1.00 89.88 123 ILE A N 1
ATOM 1039 C CA . ILE A 1 123 ? -4.342 -3.848 -28.019 1.00 89.88 123 ILE A CA 1
ATOM 1040 C C . ILE A 1 123 ? -4.960 -5.047 -27.297 1.00 89.88 123 ILE A C 1
ATOM 1042 O O . ILE A 1 123 ? -4.348 -6.115 -27.209 1.00 89.88 123 ILE A O 1
ATOM 1046 N N . MET A 1 124 ? -6.151 -4.846 -26.735 1.00 88.06 124 MET A N 1
ATOM 1047 C CA . MET A 1 124 ? -6.886 -5.895 -26.037 1.00 88.06 124 MET A CA 1
ATOM 1048 C C . MET A 1 124 ? -7.351 -6.977 -27.012 1.00 88.06 124 MET A C 1
ATOM 1050 O O . MET A 1 124 ? -8.003 -6.686 -28.016 1.00 88.06 124 MET A O 1
ATOM 1054 N N . GLU A 1 125 ? -7.065 -8.229 -26.669 1.00 84.25 125 GLU A N 1
ATOM 1055 C CA . GLU A 1 125 ? -7.420 -9.391 -27.475 1.00 84.25 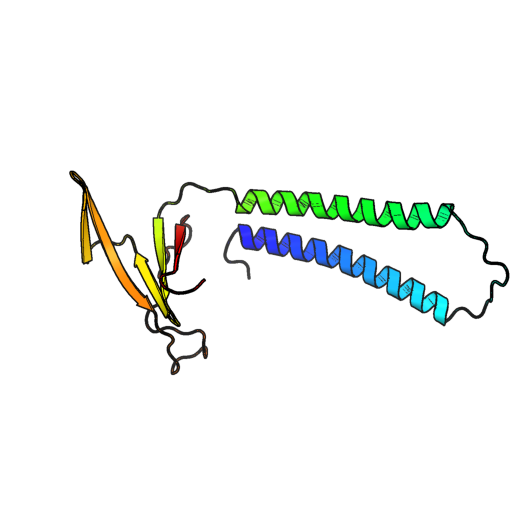125 GLU A CA 1
ATOM 1056 C C . GLU A 1 125 ? -8.648 -10.078 -26.865 1.00 84.25 125 GLU A C 1
ATOM 1058 O O . GLU A 1 125 ? -8.609 -10.562 -25.733 1.00 84.25 125 GLU A O 1
ATOM 1063 N N . ASN A 1 126 ? -9.760 -10.131 -27.604 1.00 77.44 126 ASN A N 1
ATOM 1064 C CA . ASN A 1 126 ? -11.022 -10.674 -27.082 1.00 77.44 126 ASN A CA 1
ATOM 1065 C C . ASN A 1 126 ? -11.120 -12.206 -27.146 1.00 77.44 126 ASN A C 1
ATOM 1067 O O . ASN A 1 126 ? -11.953 -12.791 -26.454 1.00 77.44 126 ASN A O 1
ATOM 1071 N N . GLU A 1 127 ? -10.303 -12.857 -27.974 1.00 78.06 127 GLU A N 1
ATOM 1072 C CA . GLU A 1 127 ? -10.455 -14.286 -28.285 1.00 78.06 127 GLU A CA 1
ATOM 1073 C C . GLU A 1 127 ? -9.674 -15.209 -27.341 1.00 78.06 127 GLU A C 1
ATOM 1075 O O . GLU A 1 127 ? -9.979 -16.398 -27.236 1.00 78.06 127 GLU A O 1
ATOM 1080 N N . LYS A 1 128 ? -8.686 -14.675 -26.614 1.00 77.44 128 LYS A N 1
ATOM 1081 C CA . LYS A 1 128 ? -7.838 -15.455 -25.705 1.00 77.44 128 LYS A CA 1
ATOM 1082 C C . LYS A 1 128 ? -8.279 -15.303 -24.251 1.00 77.44 128 LYS A C 1
ATOM 1084 O O . LYS A 1 128 ? -8.668 -14.232 -23.791 1.00 77.44 128 LYS A O 1
ATOM 1089 N N . MET A 1 129 ? -8.177 -16.395 -23.497 1.00 83.06 129 MET A N 1
ATOM 1090 C CA . MET A 1 129 ? -8.289 -16.354 -22.037 1.00 83.06 129 MET A CA 1
ATOM 1091 C C . MET A 1 129 ? -7.014 -15.724 -21.447 1.00 83.06 129 MET A C 1
ATOM 1093 O O . MET A 1 129 ? -5.929 -16.055 -21.924 1.00 83.06 129 MET A O 1
ATOM 1097 N N . PRO A 1 130 ? -7.092 -14.881 -20.399 1.00 86.38 130 PRO A N 1
ATOM 1098 C CA . PRO A 1 130 ? -8.289 -14.455 -19.681 1.00 86.38 130 PRO A CA 1
ATOM 1099 C C . PRO A 1 130 ? -9.031 -13.294 -20.362 1.00 86.38 130 PRO A C 1
ATOM 1101 O O . PRO A 1 130 ? -8.435 -12.316 -20.815 1.00 86.38 130 PRO A O 1
ATOM 1104 N N . ARG A 1 131 ? -10.366 -13.391 -20.365 1.00 88.00 131 ARG A N 1
ATOM 1105 C CA . ARG A 1 131 ? -11.274 -12.390 -20.942 1.00 88.00 131 ARG A CA 1
ATOM 1106 C C . ARG A 1 131 ? -10.991 -10.995 -20.362 1.00 88.00 131 ARG A C 1
ATOM 1108 O O . ARG A 1 131 ? -10.974 -10.853 -19.14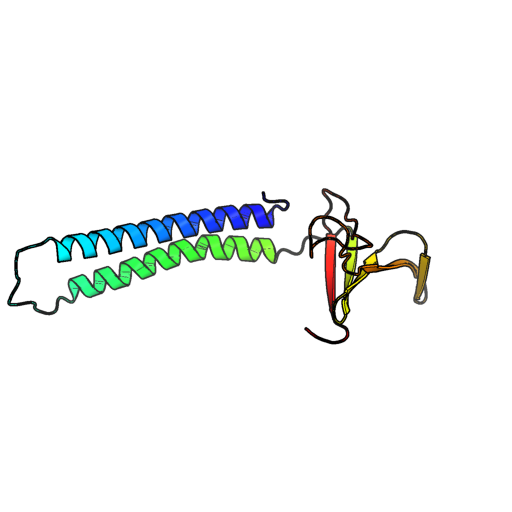3 1.00 88.00 131 ARG A O 1
ATOM 1115 N N . LEU A 1 132 ? -10.845 -9.987 -21.228 1.00 86.81 132 LEU A N 1
ATOM 1116 C CA . LEU A 1 132 ? -10.543 -8.578 -20.889 1.00 86.81 132 LEU A CA 1
ATOM 1117 C C . LEU A 1 132 ? -9.171 -8.320 -20.235 1.00 86.81 132 LEU A C 1
ATOM 1119 O O . LEU A 1 132 ? -8.908 -7.204 -19.799 1.00 86.81 132 LEU A O 1
ATOM 1123 N N . LEU A 1 133 ? -8.307 -9.330 -20.137 1.00 88.44 133 LEU A N 1
ATOM 1124 C CA . LEU A 1 133 ? -6.966 -9.194 -19.561 1.00 88.44 133 LEU A CA 1
ATOM 1125 C C . LEU A 1 133 ? -5.866 -9.509 -20.571 1.00 88.44 133 LEU A C 1
ATOM 1127 O O . LEU A 1 133 ? -4.738 -9.051 -20.399 1.00 88.44 133 LEU A O 1
ATOM 1131 N N . ASN A 1 134 ? -6.174 -10.307 -21.594 1.00 89.56 134 ASN A N 1
ATOM 1132 C CA . ASN A 1 134 ? -5.200 -10.633 -22.616 1.00 89.56 134 ASN A CA 1
ATOM 1133 C C . ASN A 1 134 ? -5.026 -9.493 -23.631 1.00 89.56 134 ASN A C 1
ATOM 1135 O O . ASN A 1 134 ? -5.984 -8.816 -24.007 1.00 89.56 134 ASN A O 1
ATOM 1139 N N . CYS A 1 135 ? -3.793 -9.336 -24.104 1.00 89.25 135 CYS A N 1
ATOM 1140 C CA . CYS A 1 135 ? -3.414 -8.380 -25.137 1.00 89.25 135 CYS A CA 1
ATOM 1141 C C . CYS A 1 135 ? -2.622 -9.089 -26.238 1.00 89.25 135 CYS A C 1
ATOM 1143 O O . CYS A 1 135 ? -1.951 -10.089 -25.972 1.00 89.25 135 CYS A O 1
ATOM 1145 N N . ASP A 1 136 ? -2.625 -8.515 -27.440 1.00 88.50 136 ASP A N 1
ATOM 1146 C CA . ASP A 1 136 ? -1.904 -9.070 -28.593 1.00 88.50 136 ASP A CA 1
ATOM 1147 C C . ASP A 1 136 ? -0.384 -9.126 -28.356 1.00 88.50 136 ASP A C 1
ATOM 1149 O O . ASP A 1 136 ? 0.288 -10.094 -28.721 1.00 88.50 136 ASP A O 1
ATOM 1153 N N . LYS A 1 137 ? 0.173 -8.074 -27.737 1.00 88.00 137 LYS A N 1
ATOM 1154 C CA . LYS A 1 137 ? 1.606 -7.934 -27.438 1.00 88.00 137 LYS A CA 1
ATOM 1155 C C . LYS A 1 137 ? 1.811 -7.607 -25.964 1.00 88.00 137 LYS A C 1
ATOM 1157 O O . LYS A 1 137 ? 1.406 -6.547 -25.501 1.00 88.00 137 LYS A O 1
ATOM 1162 N N . SER A 1 138 ? 2.482 -8.493 -25.233 1.00 87.88 138 SER A N 1
ATOM 1163 C CA . SER A 1 138 ? 2.802 -8.289 -23.820 1.00 87.88 138 SER A CA 1
ATOM 1164 C C . SER A 1 138 ? 4.135 -7.562 -23.624 1.00 87.88 138 SER A C 1
ATOM 1166 O O . SER A 1 138 ? 5.093 -7.736 -24.380 1.00 87.88 138 SER A O 1
ATOM 1168 N N . LEU A 1 139 ? 4.213 -6.748 -22.570 1.00 89.88 139 LEU A N 1
ATOM 1169 C CA . LEU A 1 139 ? 5.464 -6.136 -22.137 1.00 89.88 139 LEU A CA 1
ATOM 1170 C C . LEU A 1 139 ? 6.341 -7.182 -21.437 1.00 89.88 139 LEU A C 1
ATOM 1172 O O . LEU A 1 139 ? 5.965 -7.737 -20.405 1.00 89.88 139 LEU A O 1
ATOM 1176 N N . ILE A 1 140 ? 7.537 -7.416 -21.973 1.00 88.12 140 ILE A N 1
ATOM 1177 C CA . ILE A 1 140 ? 8.516 -8.343 -21.398 1.00 88.12 140 ILE A CA 1
ATOM 1178 C C . ILE A 1 140 ? 9.480 -7.555 -20.507 1.00 88.12 140 ILE A C 1
ATOM 1180 O O . ILE A 1 140 ? 10.165 -6.643 -20.972 1.00 88.12 140 ILE A O 1
ATOM 1184 N N . ILE A 1 141 ? 9.550 -7.931 -19.229 1.00 88.62 141 ILE A N 1
ATOM 1185 C CA . ILE A 1 141 ? 10.428 -7.313 -18.227 1.00 88.62 141 ILE A CA 1
ATOM 1186 C C . ILE A 1 141 ? 11.356 -8.394 -17.651 1.00 88.62 141 ILE A C 1
ATOM 1188 O O . ILE A 1 141 ? 10.876 -9.469 -17.284 1.00 88.62 141 ILE A O 1
ATOM 1192 N N . PRO A 1 142 ? 12.677 -8.150 -17.553 1.00 87.94 142 PRO A N 1
ATOM 1193 C CA . PRO A 1 142 ? 13.594 -9.110 -16.955 1.00 87.94 142 PRO A CA 1
ATOM 1194 C C . PRO A 1 142 ? 13.351 -9.275 -15.453 1.00 87.94 142 PRO A C 1
ATOM 1196 O O . PRO A 1 142 ? 13.143 -8.321 -14.703 1.00 87.94 142 PRO A O 1
ATOM 1199 N N . TYR A 1 143 ? 13.402 -10.527 -15.009 1.00 88.25 143 TYR A N 1
ATOM 1200 C CA . TYR A 1 143 ? 13.233 -10.888 -13.609 1.00 88.25 143 TYR A CA 1
ATOM 1201 C C . TYR A 1 143 ? 14.472 -10.518 -12.774 1.00 88.25 143 TYR A C 1
ATOM 1203 O O . TYR A 1 143 ? 15.595 -10.533 -13.275 1.00 88.25 143 TYR A O 1
ATOM 1211 N N . LYS A 1 144 ? 14.274 -10.226 -11.477 1.00 87.44 144 LYS A N 1
ATOM 1212 C CA . LYS A 1 144 ? 15.332 -9.883 -10.496 1.00 87.44 144 LYS A CA 1
ATOM 1213 C C . LYS A 1 144 ? 16.167 -8.632 -10.816 1.00 87.44 144 LYS A C 1
ATOM 1215 O O . LYS A 1 144 ? 17.207 -8.423 -10.198 1.00 87.44 144 LYS A O 1
ATOM 1220 N N . THR A 1 145 ? 15.703 -7.764 -11.709 1.00 86.62 145 THR A N 1
ATOM 1221 C CA . THR A 1 145 ? 16.357 -6.482 -12.009 1.00 86.62 145 THR A CA 1
ATOM 1222 C C . THR A 1 145 ? 15.470 -5.304 -11.622 1.00 86.62 145 THR A C 1
ATOM 1224 O O . THR A 1 145 ? 14.264 -5.348 -11.850 1.00 86.62 145 THR A O 1
ATOM 1227 N N . ASN A 1 146 ? 16.052 -4.226 -11.087 1.00 87.50 146 ASN A N 1
ATOM 1228 C CA . ASN A 1 146 ? 15.304 -2.990 -10.844 1.00 87.50 146 ASN A CA 1
ATOM 1229 C C . ASN A 1 146 ? 14.998 -2.311 -12.186 1.00 87.50 146 ASN A C 1
ATOM 1231 O O . ASN A 1 146 ? 15.917 -1.837 -12.862 1.00 87.50 146 ASN A O 1
ATOM 1235 N N . SER A 1 147 ? 13.724 -2.253 -12.561 1.00 88.19 147 SER A N 1
ATOM 1236 C CA . SER A 1 147 ? 13.229 -1.537 -13.738 1.00 88.19 147 SER A CA 1
ATOM 1237 C C . SER A 1 147 ? 12.465 -0.283 -13.323 1.00 88.19 147 SER A C 1
ATOM 1239 O O . SER A 1 147 ? 11.633 -0.338 -12.419 1.00 88.19 147 SER A O 1
ATOM 1241 N N . ARG A 1 148 ? 12.696 0.832 -14.014 1.00 89.19 148 ARG A N 1
ATOM 1242 C CA . ARG A 1 148 ? 11.879 2.043 -13.908 1.00 89.19 148 ARG A CA 1
ATOM 1243 C C . ARG A 1 148 ? 10.870 2.061 -15.050 1.00 89.19 148 ARG A C 1
ATOM 1245 O O . ARG A 1 148 ? 11.253 1.899 -16.206 1.00 89.19 148 ARG A O 1
ATOM 1252 N N . LEU A 1 149 ? 9.605 2.292 -14.720 1.00 90.56 149 LEU A N 1
ATOM 1253 C CA . LEU A 1 149 ? 8.537 2.532 -15.687 1.00 90.56 149 LEU A CA 1
ATOM 1254 C C . LEU A 1 149 ? 8.231 4.033 -15.704 1.00 90.56 149 LEU A C 1
ATOM 1256 O O . LEU A 1 149 ? 8.021 4.632 -14.653 1.00 90.56 149 LEU A O 1
ATOM 1260 N N . LEU A 1 150 ? 8.243 4.641 -16.885 1.00 91.75 150 LEU A N 1
ATOM 1261 C CA . LEU A 1 150 ? 7.884 6.037 -17.109 1.00 91.75 150 LEU A CA 1
ATOM 1262 C C . LEU A 1 150 ? 6.529 6.074 -17.810 1.00 91.75 150 LEU A C 1
ATOM 1264 O O . LEU A 1 150 ? 6.441 5.719 -18.984 1.00 91.75 150 LEU A O 1
ATOM 1268 N N . LEU A 1 151 ? 5.491 6.467 -17.080 1.00 93.25 151 LEU A N 1
ATOM 1269 C CA . LEU A 1 151 ? 4.112 6.515 -17.560 1.00 93.25 151 LEU A CA 1
ATOM 1270 C C . LEU A 1 151 ? 3.775 7.930 -18.033 1.00 93.25 151 LEU A C 1
ATOM 1272 O O . LEU A 1 151 ? 3.990 8.891 -17.297 1.00 93.25 151 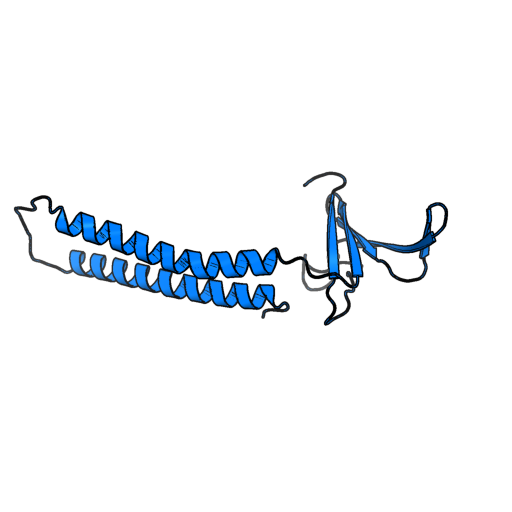LEU A O 1
ATOM 1276 N N . PHE A 1 152 ? 3.232 8.045 -19.241 1.00 93.06 152 PHE A N 1
ATOM 1277 C CA . PHE A 1 152 ? 2.660 9.280 -19.775 1.00 93.06 152 PHE A CA 1
ATOM 1278 C C . PHE A 1 152 ? 1.405 8.950 -20.576 1.00 93.06 152 PHE A C 1
ATOM 1280 O O . PHE A 1 152 ? 1.285 7.842 -21.093 1.00 93.06 152 PHE A O 1
ATOM 1287 N N . SER A 1 153 ? 0.503 9.910 -20.733 1.00 94.56 153 SER A N 1
ATOM 1288 C CA . SER A 1 153 ? -0.640 9.789 -21.630 1.00 94.56 153 SER A CA 1
ATOM 1289 C C . SER A 1 153 ? -0.584 10.832 -22.737 1.00 94.56 153 SER A C 1
ATOM 1291 O O . SER A 1 153 ? 0.053 11.878 -22.598 1.00 94.56 153 SER A O 1
ATOM 1293 N N . THR A 1 154 ? -1.197 10.502 -23.870 1.00 93.81 154 THR A N 1
ATOM 1294 C CA . THR A 1 154 ? -1.305 11.411 -25.022 1.00 93.81 154 THR A CA 1
ATOM 1295 C C . THR A 1 154 ? -2.624 12.168 -25.039 1.00 93.81 154 THR A C 1
ATOM 1297 O O . THR A 1 154 ? -2.623 13.354 -25.354 1.00 93.81 154 THR A O 1
ATOM 1300 N N . ASP A 1 155 ? -3.712 11.507 -24.640 1.00 89.12 155 ASP A N 1
ATOM 1301 C CA . ASP A 1 155 ? -5.066 12.043 -24.796 1.00 89.12 155 ASP A CA 1
ATOM 1302 C C . ASP A 1 155 ? -5.751 12.337 -23.450 1.00 89.12 155 ASP A C 1
ATOM 1304 O O . ASP A 1 155 ? -6.147 13.469 -23.180 1.00 89.12 155 ASP A O 1
ATOM 1308 N N . VAL A 1 156 ? -5.898 11.322 -22.589 1.00 89.00 156 VAL A N 1
ATOM 1309 C CA . VAL A 1 156 ? -6.667 11.377 -21.326 1.00 89.00 156 VAL A CA 1
ATOM 1310 C C . VAL A 1 156 ? -5.809 10.864 -20.162 1.00 89.00 156 VAL A C 1
ATOM 1312 O O . VAL A 1 156 ? -4.783 10.234 -20.397 1.00 89.00 156 VAL A O 1
ATOM 1315 N N . 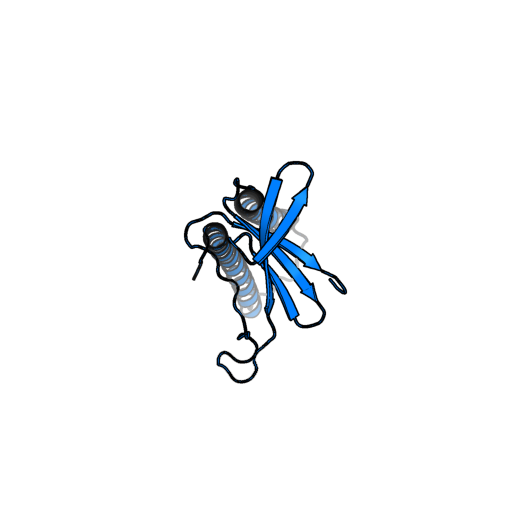ILE A 1 157 ? -6.185 11.179 -18.917 1.00 73.56 157 ILE A N 1
ATOM 1316 C CA . ILE A 1 157 ? -5.515 10.731 -17.677 1.00 73.56 157 ILE A CA 1
ATOM 1317 C C . ILE A 1 157 ? -5.414 9.204 -17.610 1.00 73.56 157 ILE A C 1
ATOM 1319 O O . ILE A 1 157 ? -6.445 8.542 -17.868 1.00 73.56 157 ILE A O 1
#

Radius of gyration: 26.97 Å; chains: 1; bounding box: 60×32×71 Å